Protein AF-A0A2D6C286-F1 (afdb_monomer_lite)

Sequence (126 aa):
MGAFLVLFTGFALVSGQAASSASNFWTGELTERELNIAIVVEVVWFAHMLGMGAIIFFLGLLAANPARARIGAIAVVAIMGTQFIAGGMASTYGYNGFSGFNIFAALFMLIPLITLIACLSKLNAK

Foldseek 3Di:
DLVLLQVVLVCCLVVVVQLVLQCQQFDDDDDPVRSVVSSVVSNVVSVVSNVLSNVLVVCLVVDDPPCSLVSLLVSLCVVVVVVCVVQVVCVVVRGRRPRSDDPVSVVSVCVSVVSNVVSVVVVPVD

Structure (mmCIF, N/CA/C/O backbone):
data_AF-A0A2D6C286-F1
#
_entry.id   AF-A0A2D6C286-F1
#
loop_
_atom_site.group_PDB
_atom_site.id
_atom_site.type_symbol
_atom_site.label_atom_id
_atom_site.label_alt_id
_atom_site.label_comp_id
_atom_site.label_asym_id
_atom_site.label_entity_id
_atom_site.label_seq_id
_atom_site.pdbx_PDB_ins_code
_atom_site.Cartn_x
_atom_site.Cartn_y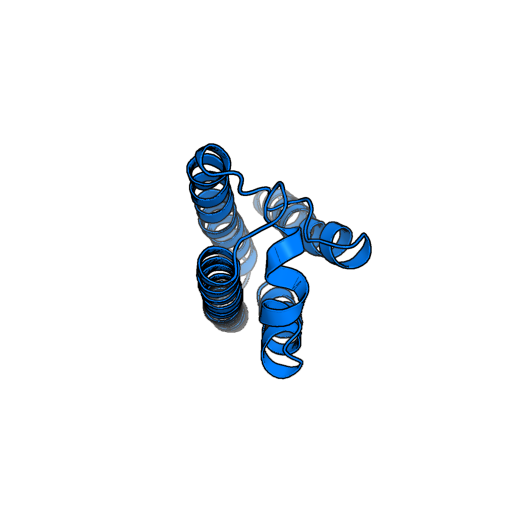
_atom_site.Cartn_z
_atom_site.occupancy
_atom_site.B_iso_or_equiv
_atom_site.auth_seq_id
_atom_site.auth_comp_id
_atom_site.auth_asym_id
_atom_site.auth_atom_id
_atom_site.pdbx_PDB_model_num
ATOM 1 N N . MET A 1 1 ? -11.184 2.659 7.541 1.00 69.75 1 MET A N 1
ATOM 2 C CA . MET A 1 1 ? -9.956 2.484 6.735 1.00 69.75 1 MET A CA 1
ATOM 3 C C . MET A 1 1 ? -9.929 1.180 5.935 1.00 69.75 1 MET A C 1
ATOM 5 O O . MET A 1 1 ? -9.815 1.281 4.727 1.00 69.75 1 MET A O 1
ATOM 9 N N . GLY A 1 2 ? -10.072 -0.011 6.539 1.00 78.75 2 GLY A N 1
ATOM 10 C CA . GLY A 1 2 ? -9.973 -1.291 5.806 1.00 78.75 2 GLY A CA 1
ATOM 11 C C . GLY A 1 2 ? -10.889 -1.412 4.576 1.00 78.75 2 GLY A C 1
ATOM 12 O O . GLY A 1 2 ? -10.395 -1.590 3.472 1.00 78.75 2 GLY A O 1
ATOM 13 N N . ALA A 1 3 ? -12.203 -1.193 4.735 1.00 82.31 3 ALA A N 1
ATOM 14 C CA . ALA A 1 3 ? -13.157 -1.212 3.613 1.00 82.31 3 ALA A CA 1
ATOM 15 C C . ALA A 1 3 ? -12.786 -0.234 2.488 1.00 82.31 3 ALA A C 1
ATOM 17 O O . ALA A 1 3 ? -12.937 -0.534 1.311 1.00 82.31 3 ALA A O 1
ATOM 18 N N . PHE A 1 4 ? -12.280 0.940 2.864 1.00 80.81 4 PHE A N 1
ATOM 19 C CA . PHE A 1 4 ? -11.882 1.959 1.908 1.00 80.81 4 PHE A CA 1
ATOM 20 C C . PHE A 1 4 ? -10.655 1.518 1.098 1.00 80.81 4 PHE A C 1
ATOM 22 O O . PHE A 1 4 ? -10.676 1.595 -0.126 1.00 80.81 4 PHE A O 1
ATOM 29 N N . LEU A 1 5 ? -9.624 0.999 1.777 1.00 82.31 5 LEU A N 1
ATOM 30 C CA . LEU A 1 5 ? -8.445 0.438 1.119 1.00 82.31 5 LEU A CA 1
ATOM 31 C C . LEU A 1 5 ? -8.843 -0.667 0.143 1.00 82.31 5 LEU A C 1
ATOM 33 O O . LEU A 1 5 ? -8.373 -0.645 -0.987 1.00 82.31 5 LEU A O 1
ATOM 37 N N . VAL A 1 6 ? -9.757 -1.560 0.538 1.00 89.12 6 VAL A N 1
ATOM 38 C CA . VAL A 1 6 ? -10.273 -2.625 -0.337 1.00 89.12 6 VAL A CA 1
ATOM 39 C C . VAL A 1 6 ? -10.923 -2.059 -1.594 1.00 89.12 6 VAL A C 1
ATOM 41 O O . VAL A 1 6 ? -10.583 -2.474 -2.695 1.00 89.12 6 VAL A O 1
ATOM 44 N N . LEU A 1 7 ? -11.841 -1.102 -1.447 1.00 87.88 7 LEU A N 1
ATOM 45 C CA . LEU A 1 7 ? -12.566 -0.540 -2.587 1.00 87.88 7 LEU A CA 1
ATOM 46 C C . LEU A 1 7 ? -11.635 0.209 -3.543 1.00 87.88 7 LEU A C 1
ATOM 48 O O . LEU A 1 7 ? -11.678 -0.026 -4.748 1.00 87.88 7 LEU A O 1
ATOM 52 N N . PHE A 1 8 ? -10.776 1.079 -3.010 1.00 86.25 8 PHE A N 1
ATOM 53 C CA . PHE A 1 8 ? -9.856 1.887 -3.809 1.00 86.25 8 PHE A CA 1
ATOM 54 C C . PHE A 1 8 ? -8.863 1.018 -4.590 1.00 86.25 8 PHE A C 1
ATOM 56 O O . PHE A 1 8 ? -8.724 1.155 -5.803 1.00 86.25 8 PHE A O 1
ATOM 63 N N . THR A 1 9 ? -8.200 0.091 -3.901 1.00 89.69 9 THR A N 1
ATOM 64 C CA . THR A 1 9 ? -7.167 -0.752 -4.517 1.00 89.69 9 THR A CA 1
ATOM 65 C C . THR A 1 9 ? -7.758 -1.834 -5.412 1.00 89.69 9 THR A C 1
ATOM 67 O O . THR A 1 9 ? -7.224 -2.095 -6.486 1.00 89.69 9 THR A O 1
ATOM 70 N N . GLY A 1 10 ? -8.902 -2.407 -5.028 1.00 91.75 10 GLY A N 1
ATOM 71 C CA . GLY A 1 10 ? -9.639 -3.356 -5.855 1.00 91.75 10 GLY A CA 1
ATOM 72 C C . GLY A 1 10 ? -10.097 -2.726 -7.167 1.00 91.75 10 GLY A C 1
ATOM 73 O O . GLY A 1 10 ? -9.893 -3.315 -8.226 1.00 91.75 10 GLY A O 1
ATOM 74 N N . PHE A 1 11 ? -10.635 -1.502 -7.123 1.00 90.94 11 PHE A N 1
ATOM 75 C CA . PHE A 1 11 ? -10.988 -0.768 -8.338 1.00 90.94 11 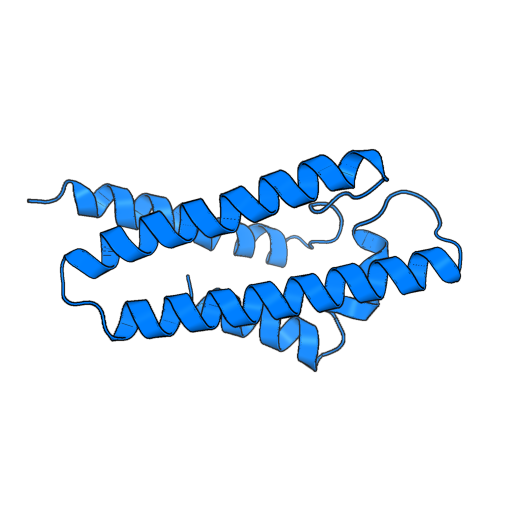PHE A CA 1
ATOM 76 C C . PHE A 1 11 ? -9.762 -0.508 -9.218 1.00 90.94 11 PHE A C 1
ATOM 78 O O . PHE A 1 11 ? -9.812 -0.776 -10.418 1.00 90.94 11 PHE A O 1
ATOM 85 N N . ALA A 1 12 ? -8.655 -0.037 -8.637 1.00 89.56 12 ALA A N 1
ATOM 86 C CA . ALA A 1 12 ? -7.443 0.269 -9.393 1.00 89.56 12 ALA A CA 1
ATOM 87 C C . ALA A 1 12 ? -6.850 -0.964 -10.103 1.00 89.56 12 ALA A C 1
ATOM 89 O O . ALA A 1 12 ? -6.330 -0.846 -11.212 1.00 89.56 12 ALA A O 1
ATOM 90 N N . LEU A 1 13 ? -6.963 -2.148 -9.494 1.00 92.94 13 LEU A N 1
ATOM 91 C CA . LEU A 1 13 ? -6.530 -3.410 -10.096 1.00 92.94 13 LEU A CA 1
ATOM 92 C C . LEU A 1 13 ? -7.476 -3.874 -11.207 1.00 92.94 13 LEU A C 1
ATOM 94 O O . LEU A 1 13 ? -7.026 -4.153 -12.314 1.00 92.94 13 LEU A O 1
ATOM 98 N N . VAL A 1 14 ? -8.784 -3.935 -10.935 1.00 95.19 14 VAL A N 1
ATOM 99 C CA . VAL A 1 14 ? -9.775 -4.477 -11.885 1.00 95.19 14 VAL A CA 1
ATOM 100 C C . VAL A 1 14 ? -9.942 -3.581 -13.113 1.00 95.19 14 VAL A C 1
ATOM 102 O O . VAL A 1 14 ? -10.157 -4.080 -14.213 1.00 95.19 14 VAL A O 1
ATOM 105 N N . SER A 1 15 ? -9.813 -2.264 -12.948 1.00 93.19 15 SER A N 1
ATOM 106 C CA . SER A 1 15 ? -9.872 -1.306 -14.061 1.00 93.19 15 SER A CA 1
ATOM 107 C C . SER A 1 15 ? -8.585 -1.241 -14.892 1.00 93.19 15 SER A C 1
ATOM 109 O O . SER A 1 15 ? -8.563 -0.560 -15.914 1.00 93.19 15 SER A O 1
ATOM 111 N N . GLY A 1 16 ? -7.500 -1.892 -14.457 1.00 91.75 16 GLY A N 1
ATOM 112 C CA . GLY A 1 16 ? -6.172 -1.739 -15.060 1.00 91.75 16 GLY A CA 1
ATOM 113 C C . GLY A 1 16 ? -5.497 -0.396 -14.755 1.00 91.75 16 GLY A C 1
ATOM 114 O O . GLY A 1 16 ? -4.389 -0.149 -15.238 1.00 91.75 16 GLY A O 1
ATOM 115 N N . GLN A 1 17 ? -6.117 0.457 -13.927 1.00 90.62 17 GLN A N 1
ATOM 116 C CA . GLN A 1 17 ? -5.570 1.758 -13.549 1.00 90.62 17 GLN A CA 1
ATOM 117 C C . GLN A 1 17 ? -4.156 1.619 -12.977 1.00 90.62 17 GLN A C 1
ATOM 119 O O . GLN A 1 17 ? -3.275 2.341 -13.429 1.00 90.62 17 GLN A O 1
ATOM 124 N N . ALA A 1 18 ? -3.923 0.649 -12.083 1.00 90.94 18 ALA A N 1
ATOM 125 C CA . ALA A 1 18 ? -2.620 0.398 -11.460 1.00 90.94 18 ALA A CA 1
ATOM 126 C C . ALA A 1 18 ? -1.480 0.253 -12.486 1.00 90.94 18 ALA A C 1
ATOM 128 O O . ALA A 1 18 ? -0.419 0.844 -12.313 1.00 90.94 18 ALA A O 1
ATOM 129 N N . ALA A 1 19 ? -1.722 -0.478 -13.579 1.00 94.12 19 ALA A N 1
ATOM 130 C CA . ALA A 1 19 ? -0.750 -0.639 -14.655 1.00 94.12 19 ALA A CA 1
ATOM 131 C C . ALA A 1 19 ? -0.644 0.629 -15.516 1.00 94.12 19 ALA A C 1
ATOM 133 O O . ALA A 1 19 ? 0.449 1.123 -15.773 1.00 94.12 19 ALA A O 1
ATOM 134 N N . SER A 1 20 ? -1.780 1.192 -15.935 1.00 92.88 20 SER A N 1
ATOM 135 C CA . SER A 1 20 ? -1.796 2.350 -16.842 1.00 92.88 20 SER A CA 1
ATOM 136 C C . SER A 1 20 ? -1.224 3.635 -16.232 1.00 92.88 20 SER A C 1
ATOM 138 O O . SER A 1 20 ? -0.741 4.492 -16.964 1.00 92.88 20 SER A O 1
ATOM 140 N N . SER A 1 21 ? -1.257 3.780 -14.903 1.00 91.12 21 SER A N 1
ATOM 141 C CA . SER A 1 21 ? -0.699 4.937 -14.197 1.00 91.12 21 SER A CA 1
ATOM 142 C C . SER A 1 21 ? 0.735 4.729 -13.719 1.00 91.12 21 SER A C 1
ATOM 144 O O . SER A 1 21 ? 1.280 5.633 -13.092 1.00 91.12 21 SER A O 1
ATOM 146 N N . ALA A 1 22 ? 1.333 3.559 -13.964 1.00 92.81 22 ALA A N 1
ATOM 147 C CA . ALA A 1 22 ? 2.581 3.164 -13.322 1.00 92.81 22 ALA A CA 1
ATOM 148 C C . ALA A 1 22 ? 3.719 4.155 -13.573 1.00 92.81 22 ALA A C 1
ATOM 150 O O . ALA A 1 22 ? 4.364 4.584 -12.625 1.00 92.81 22 ALA A O 1
ATOM 151 N N . SER A 1 23 ? 3.897 4.616 -14.813 1.00 94.38 23 SER A N 1
ATOM 152 C CA . SER A 1 23 ? 4.935 5.595 -15.163 1.00 94.38 23 SER A CA 1
ATOM 153 C C . SER A 1 23 ? 4.843 6.899 -14.371 1.00 94.38 23 SER A C 1
ATOM 155 O O . SER A 1 23 ? 5.858 7.542 -14.143 1.00 94.38 23 SER A O 1
ATOM 157 N N . ASN A 1 24 ? 3.651 7.292 -13.912 1.00 93.38 24 ASN A N 1
ATOM 158 C CA . ASN A 1 24 ? 3.453 8.565 -13.216 1.00 93.38 24 ASN A CA 1
ATOM 159 C C . ASN A 1 24 ? 4.087 8.579 -11.817 1.00 93.38 24 ASN A C 1
ATOM 161 O O . ASN A 1 24 ? 4.284 9.649 -11.239 1.00 93.38 24 ASN A O 1
ATOM 165 N N . PHE A 1 25 ? 4.391 7.404 -11.265 1.00 91.69 25 PHE A N 1
ATOM 166 C CA . PHE A 1 25 ? 5.080 7.252 -9.986 1.00 91.69 25 PHE A CA 1
ATOM 167 C C . PHE A 1 25 ? 6.604 7.264 -10.123 1.00 91.69 25 PHE A C 1
ATOM 169 O O . PHE A 1 25 ? 7.299 7.117 -9.124 1.00 91.69 25 PHE A O 1
ATOM 176 N N . TRP A 1 26 ? 7.143 7.432 -11.330 1.00 93.94 26 TRP A N 1
ATOM 177 C CA . TRP A 1 26 ? 8.578 7.378 -11.591 1.00 93.94 26 TRP A CA 1
ATOM 178 C C . TRP A 1 26 ? 9.024 8.632 -12.339 1.00 93.94 26 TRP A C 1
ATOM 180 O O . TRP A 1 26 ? 8.281 9.219 -13.124 1.00 93.94 26 TRP A O 1
ATOM 190 N N . THR A 1 27 ? 10.237 9.092 -12.054 1.00 90.75 27 THR A N 1
ATOM 191 C CA . THR A 1 27 ? 10.792 10.295 -12.677 1.00 90.75 27 THR A CA 1
ATOM 192 C C . THR A 1 27 ? 11.456 9.986 -14.012 1.00 90.75 27 THR A C 1
ATOM 194 O O . THR A 1 27 ? 12.229 9.035 -14.105 1.00 90.75 27 THR A O 1
ATOM 197 N N . GLY A 1 28 ? 11.268 10.876 -14.987 1.00 88.56 28 GLY A N 1
ATOM 198 C CA . GLY A 1 28 ? 11.916 10.794 -16.296 1.00 88.56 28 GLY A CA 1
ATOM 199 C C . GLY A 1 28 ? 11.166 9.911 -17.292 1.00 88.56 28 GLY A C 1
ATOM 200 O O . GLY A 1 28 ? 10.131 9.325 -16.982 1.00 88.56 28 GLY A O 1
ATOM 201 N N . GLU A 1 29 ? 11.681 9.855 -18.518 1.00 91.75 29 GLU A N 1
ATOM 202 C CA . GLU A 1 29 ? 11.187 8.917 -19.523 1.00 91.75 29 GLU A CA 1
ATOM 203 C C . GLU A 1 29 ? 11.740 7.522 -19.230 1.00 91.75 29 GLU A C 1
ATOM 205 O O . GLU A 1 29 ? 12.950 7.343 -19.091 1.00 91.75 29 GLU A O 1
ATOM 210 N N . LEU A 1 30 ? 10.844 6.541 -19.128 1.00 93.69 30 LEU A N 1
ATOM 211 C CA . LEU A 1 30 ? 11.205 5.149 -18.892 1.00 93.69 30 LEU A CA 1
ATOM 212 C C . LEU A 1 30 ? 11.426 4.435 -20.225 1.00 93.69 30 LEU A C 1
ATOM 214 O O . LEU A 1 30 ? 10.609 4.538 -21.143 1.00 93.69 30 LEU A O 1
ATOM 218 N N . THR A 1 31 ? 12.483 3.635 -20.308 1.00 96.38 31 THR A N 1
ATOM 219 C CA . THR A 1 31 ? 12.601 2.619 -21.359 1.00 96.38 31 THR A CA 1
ATOM 220 C C . THR A 1 31 ? 11.475 1.590 -21.234 1.00 96.38 31 THR A C 1
ATOM 222 O O . THR A 1 31 ? 10.871 1.421 -20.174 1.00 96.38 31 THR A O 1
ATOM 225 N N . GLU A 1 32 ? 11.215 0.824 -22.294 1.00 96.38 32 GLU A N 1
ATOM 226 C CA . GLU A 1 32 ? 10.184 -0.226 -22.275 1.00 96.38 32 GLU A CA 1
ATOM 227 C C . GLU A 1 32 ? 10.395 -1.238 -21.133 1.00 96.38 32 GLU A C 1
ATOM 229 O O . GLU A 1 32 ? 9.451 -1.656 -20.459 1.00 96.38 32 GLU A O 1
ATOM 234 N N . ARG A 1 33 ? 11.653 -1.602 -20.859 1.00 96.62 33 ARG A N 1
ATOM 235 C CA . ARG A 1 33 ? 11.989 -2.517 -19.763 1.00 96.62 33 ARG A CA 1
ATOM 236 C C . ARG A 1 33 ? 11.690 -1.905 -18.395 1.00 96.62 33 ARG A C 1
ATOM 238 O O . ARG A 1 33 ? 11.163 -2.602 -17.532 1.00 96.62 33 ARG A O 1
ATOM 245 N N . GLU A 1 34 ? 12.031 -0.638 -18.192 1.00 95.62 34 GLU A N 1
ATOM 246 C CA . GLU A 1 34 ? 11.777 0.071 -16.933 1.00 95.62 34 GLU A CA 1
ATOM 247 C C . GLU A 1 34 ? 10.282 0.283 -16.708 1.00 95.62 34 GLU A C 1
ATOM 249 O O . GLU A 1 34 ? 9.800 0.060 -15.601 1.00 95.62 34 GLU A O 1
ATOM 254 N N . LEU A 1 35 ? 9.527 0.605 -17.761 1.00 96.69 35 LEU A N 1
ATOM 255 C CA . LEU A 1 35 ? 8.073 0.712 -17.698 1.00 96.69 35 LEU A CA 1
ATOM 256 C C . LEU A 1 35 ? 7.426 -0.616 -17.287 1.00 96.69 35 LEU A C 1
ATOM 258 O O . LEU A 1 35 ? 6.563 -0.633 -16.413 1.00 96.69 35 LEU A O 1
ATOM 262 N N . ASN A 1 36 ? 7.869 -1.739 -17.857 1.00 97.38 36 ASN A N 1
ATOM 263 C CA . ASN A 1 36 ? 7.374 -3.060 -17.464 1.00 97.38 36 ASN A CA 1
ATOM 264 C C . ASN A 1 36 ? 7.656 -3.367 -15.984 1.00 97.38 36 ASN A C 1
ATOM 266 O O . ASN A 1 36 ? 6.805 -3.935 -15.300 1.00 97.38 36 ASN A O 1
ATOM 270 N N . ILE A 1 37 ? 8.820 -2.963 -15.468 1.00 95.38 37 ILE A N 1
ATOM 271 C CA . ILE A 1 37 ? 9.151 -3.107 -14.043 1.00 95.38 37 ILE A CA 1
ATOM 272 C C . ILE A 1 37 ? 8.252 -2.206 -13.190 1.00 95.38 37 ILE A C 1
ATOM 274 O O . ILE A 1 37 ? 7.670 -2.695 -12.224 1.00 95.38 37 ILE A O 1
ATOM 278 N N . ALA A 1 38 ? 8.090 -0.934 -13.561 1.00 95.25 38 ALA A N 1
ATOM 279 C CA . ALA A 1 38 ? 7.214 0.008 -12.867 1.00 95.25 38 ALA A CA 1
ATOM 280 C C . ALA A 1 38 ? 5.775 -0.525 -12.781 1.00 95.25 38 ALA A C 1
ATOM 282 O O . ALA A 1 38 ? 5.182 -0.529 -11.706 1.00 95.25 38 ALA A O 1
ATOM 283 N N . ILE A 1 39 ? 5.240 -1.067 -13.882 1.00 96.69 39 ILE A N 1
ATOM 284 C CA . ILE A 1 39 ? 3.911 -1.696 -13.913 1.00 96.69 39 ILE A CA 1
ATOM 285 C C . ILE A 1 39 ? 3.813 -2.827 -12.890 1.00 96.69 39 ILE A C 1
ATOM 287 O O . ILE A 1 39 ? 2.851 -2.874 -12.125 1.00 96.69 39 ILE A O 1
ATOM 291 N N . VAL A 1 40 ? 4.795 -3.733 -12.852 1.00 96.62 40 VAL A N 1
ATOM 292 C CA . VAL A 1 40 ? 4.789 -4.835 -11.880 1.00 96.62 40 VAL A CA 1
ATOM 293 C C . VAL A 1 40 ? 4.847 -4.295 -10.453 1.00 96.62 40 VAL A C 1
ATOM 295 O O . VAL A 1 40 ? 4.076 -4.758 -9.615 1.00 96.62 40 VAL A O 1
ATOM 298 N N . VAL A 1 41 ? 5.709 -3.313 -10.175 1.00 94.69 41 VAL A N 1
ATOM 299 C CA . VAL A 1 41 ? 5.829 -2.700 -8.844 1.00 94.69 41 VAL A CA 1
ATOM 300 C C . VAL A 1 41 ? 4.490 -2.118 -8.392 1.00 94.69 41 VAL A C 1
ATOM 302 O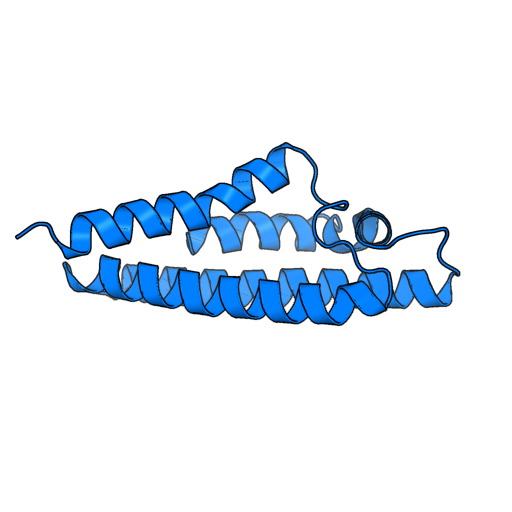 O . VAL A 1 41 ? 4.024 -2.471 -7.307 1.00 94.69 41 VAL A O 1
ATOM 305 N N . GLU A 1 42 ? 3.825 -1.318 -9.229 1.00 93.19 42 GLU A N 1
ATOM 306 C CA . GLU A 1 42 ? 2.554 -0.694 -8.851 1.00 93.19 42 GLU A CA 1
ATOM 307 C C . GLU A 1 42 ? 1.423 -1.715 -8.716 1.00 93.19 42 GLU A C 1
ATOM 309 O O . GLU A 1 42 ? 0.683 -1.697 -7.732 1.00 93.19 42 GLU A O 1
ATOM 314 N N . VAL A 1 43 ? 1.294 -2.663 -9.649 1.00 95.56 43 VAL A N 1
ATOM 315 C CA . VAL A 1 43 ? 0.268 -3.717 -9.563 1.00 95.56 43 VAL A CA 1
ATOM 316 C C . VAL A 1 43 ? 0.439 -4.531 -8.281 1.00 95.56 43 VAL A C 1
ATOM 318 O O . VAL A 1 43 ? -0.533 -4.782 -7.563 1.00 95.56 43 VAL A O 1
ATOM 321 N N . VAL A 1 44 ? 1.676 -4.908 -7.954 1.00 95.50 44 VAL A N 1
ATOM 322 C CA . VAL A 1 44 ? 1.986 -5.635 -6.722 1.00 95.50 44 VAL A CA 1
ATOM 323 C C . VAL A 1 44 ? 1.687 -4.774 -5.497 1.00 95.50 44 VAL A C 1
ATOM 325 O O . VAL A 1 44 ? 1.109 -5.285 -4.535 1.00 95.50 44 VAL A O 1
ATOM 328 N N . TRP A 1 45 ? 2.014 -3.481 -5.515 1.00 92.19 45 TRP A N 1
ATOM 329 C CA . TRP A 1 45 ? 1.696 -2.558 -4.426 1.00 92.19 45 TRP A CA 1
ATOM 330 C C . TRP A 1 45 ? 0.186 -2.469 -4.176 1.00 92.19 45 TRP A C 1
ATOM 332 O O . TRP A 1 45 ? -0.272 -2.707 -3.054 1.00 92.19 45 TRP A O 1
ATOM 342 N N . PHE A 1 46 ? -0.612 -2.230 -5.221 1.00 91.88 46 PHE A N 1
ATOM 343 C CA . PHE A 1 46 ? -2.071 -2.175 -5.114 1.00 91.88 46 PHE A CA 1
ATOM 344 C C . PHE A 1 46 ? -2.655 -3.500 -4.596 1.00 91.88 46 PHE A C 1
ATOM 346 O O . PHE A 1 46 ? -3.541 -3.480 -3.741 1.00 91.88 46 PHE A O 1
ATOM 353 N N . ALA A 1 47 ? -2.135 -4.652 -5.036 1.00 94.69 47 ALA A N 1
ATOM 354 C CA . ALA A 1 47 ? -2.570 -5.967 -4.553 1.00 94.69 47 ALA A CA 1
ATOM 355 C C . ALA A 1 47 ? -2.258 -6.189 -3.063 1.00 94.69 47 ALA A C 1
ATOM 357 O O . ALA A 1 47 ? -3.104 -6.689 -2.316 1.00 94.69 47 ALA A O 1
ATOM 358 N N . HIS A 1 48 ? -1.082 -5.768 -2.596 1.00 92.75 48 HIS A N 1
ATOM 359 C CA . HIS A 1 48 ? -0.744 -5.825 -1.172 1.00 92.75 48 HIS A CA 1
ATOM 360 C C . HIS A 1 48 ? -1.649 -4.911 -0.346 1.00 92.75 48 HIS A C 1
ATOM 362 O O . HIS A 1 48 ? -2.162 -5.323 0.696 1.00 92.75 48 HIS A O 1
ATOM 368 N N . MET A 1 49 ? -1.892 -3.688 -0.818 1.00 89.81 49 MET A N 1
ATOM 369 C CA . MET A 1 49 ? -2.768 -2.735 -0.136 1.00 89.81 49 MET A CA 1
ATOM 370 C C . MET A 1 49 ? -4.222 -3.228 -0.078 1.00 89.81 49 MET A C 1
ATOM 372 O O . MET A 1 49 ? -4.879 -3.042 0.950 1.00 89.81 49 MET A O 1
ATOM 376 N N . LEU A 1 50 ? -4.696 -3.931 -1.113 1.00 92.62 50 LEU A N 1
ATOM 377 C CA . LEU A 1 50 ? -5.982 -4.637 -1.118 1.00 92.62 50 LEU A CA 1
ATOM 378 C C . LEU A 1 50 ? -6.040 -5.704 -0.024 1.00 92.62 50 LEU A C 1
ATOM 380 O O . LEU A 1 50 ? -6.953 -5.690 0.806 1.00 92.62 50 LEU A O 1
ATOM 384 N N . GLY A 1 51 ? -5.052 -6.602 0.008 1.00 92.56 51 GLY A N 1
ATOM 385 C CA . GLY A 1 51 ? -4.979 -7.679 0.996 1.00 92.56 51 GLY A CA 1
ATOM 386 C C . GLY A 1 51 ? -4.924 -7.150 2.430 1.00 92.56 51 GLY A C 1
ATOM 387 O O . GLY A 1 51 ? -5.705 -7.569 3.285 1.00 92.56 51 GLY A O 1
ATOM 388 N N . MET A 1 52 ? -4.067 -6.161 2.691 1.00 90.50 52 MET A N 1
ATOM 389 C CA . MET A 1 52 ? -3.972 -5.520 4.005 1.00 90.50 52 MET A CA 1
ATOM 390 C C . MET A 1 52 ? -5.262 -4.780 4.382 1.00 90.50 52 MET A C 1
ATOM 392 O O . MET A 1 52 ? -5.720 -4.870 5.524 1.00 90.50 52 MET A O 1
ATOM 396 N N . GLY A 1 53 ? -5.891 -4.090 3.427 1.00 88.62 53 GLY A N 1
ATOM 397 C CA . GLY A 1 53 ? -7.193 -3.453 3.614 1.00 88.62 53 GLY A CA 1
ATOM 398 C C . GLY A 1 53 ? -8.270 -4.452 4.035 1.00 88.62 53 GLY A C 1
ATOM 399 O O . GLY A 1 53 ? -9.015 -4.187 4.985 1.00 88.62 53 GLY A O 1
ATOM 400 N N . ALA A 1 54 ? -8.313 -5.616 3.381 1.00 91.38 54 ALA A N 1
ATOM 401 C CA . ALA A 1 54 ? -9.253 -6.688 3.689 1.00 91.38 54 ALA A CA 1
ATOM 402 C C . ALA A 1 54 ? -9.017 -7.244 5.097 1.00 91.38 54 ALA A C 1
ATOM 404 O O . ALA A 1 54 ? -9.961 -7.342 5.879 1.00 91.38 54 ALA A O 1
ATOM 405 N N . ILE A 1 55 ? -7.760 -7.514 5.462 1.00 90.06 55 ILE A N 1
ATOM 406 C CA . ILE A 1 55 ? -7.394 -7.986 6.807 1.00 90.06 55 ILE A CA 1
ATOM 407 C C . ILE A 1 55 ? -7.882 -7.003 7.876 1.00 90.06 55 ILE A C 1
ATOM 409 O O . ILE A 1 55 ? -8.574 -7.402 8.811 1.00 90.06 55 ILE A O 1
ATOM 413 N N . ILE A 1 56 ? -7.597 -5.705 7.727 1.00 86.44 56 ILE A N 1
ATOM 414 C CA . ILE A 1 56 ? -8.061 -4.688 8.687 1.00 86.44 56 ILE A CA 1
ATOM 415 C C . ILE A 1 56 ? -9.579 -4.634 8.748 1.00 86.44 56 ILE A C 1
ATOM 417 O O . ILE A 1 56 ? -10.146 -4.443 9.823 1.00 86.44 56 ILE A O 1
ATOM 421 N N . PHE A 1 57 ? -10.240 -4.741 7.598 1.00 87.50 57 PHE A N 1
ATOM 422 C CA . PHE A 1 57 ? -11.690 -4.711 7.540 1.00 87.50 57 PHE A CA 1
ATOM 423 C C . PHE A 1 57 ? -12.290 -5.865 8.345 1.00 87.50 57 PHE A C 1
ATOM 425 O O . PHE A 1 57 ? -13.089 -5.613 9.246 1.00 87.50 57 PHE A O 1
ATOM 432 N N . PHE A 1 58 ? -11.836 -7.098 8.110 1.00 89.31 58 PHE A N 1
ATOM 433 C CA . PHE A 1 58 ? -12.303 -8.273 8.847 1.00 89.31 58 PHE A CA 1
ATOM 434 C C . PHE A 1 58 ? -11.965 -8.205 10.339 1.00 89.31 58 PHE A C 1
ATOM 436 O O . PHE A 1 58 ? -12.841 -8.443 11.170 1.00 89.31 58 PHE A O 1
ATOM 443 N N . LEU A 1 59 ? -10.747 -7.795 10.707 1.00 86.00 59 LEU A N 1
ATOM 444 C CA . LEU A 1 59 ? -10.381 -7.585 12.114 1.00 86.00 59 LEU A CA 1
ATOM 445 C C . LEU A 1 59 ? -11.266 -6.525 12.780 1.00 86.00 59 LEU A C 1
ATOM 447 O O . LEU A 1 59 ? -11.689 -6.693 13.922 1.00 86.00 59 LEU A O 1
ATOM 451 N N . GLY A 1 60 ? -11.591 -5.449 12.063 1.00 83.75 60 GLY A N 1
ATOM 452 C CA . GLY A 1 60 ? -12.498 -4.409 12.537 1.00 83.75 60 GLY A CA 1
ATOM 453 C C . GLY A 1 60 ? -13.924 -4.912 12.765 1.00 83.75 60 GLY A C 1
ATOM 454 O O . GLY A 1 60 ? -14.566 -4.471 13.718 1.00 83.75 60 GLY A O 1
ATOM 455 N N . LEU A 1 61 ? -14.413 -5.841 11.936 1.00 85.62 61 LEU A N 1
ATOM 456 C CA . LEU A 1 61 ? -15.723 -6.476 12.119 1.00 85.62 61 LEU A CA 1
ATOM 457 C C . LEU A 1 61 ? -15.747 -7.393 13.350 1.00 85.62 61 LEU A C 1
ATOM 459 O O . LEU A 1 61 ? -16.724 -7.372 14.097 1.00 85.62 61 LEU A O 1
ATOM 463 N N . LEU A 1 62 ? -14.669 -8.146 13.583 1.00 86.81 62 LEU A N 1
ATOM 464 C CA . LEU A 1 62 ? -14.562 -9.121 14.675 1.00 86.81 62 LEU A CA 1
ATOM 465 C C . LEU A 1 62 ? -14.203 -8.493 16.032 1.00 86.81 62 LEU A C 1
ATOM 467 O O . LEU A 1 62 ? -14.485 -9.071 17.078 1.00 86.81 62 LEU A O 1
ATOM 471 N N . ALA A 1 63 ? -13.587 -7.310 16.045 1.00 85.00 63 ALA A N 1
ATOM 472 C CA . ALA A 1 63 ? -13.166 -6.656 17.278 1.00 85.00 63 ALA A CA 1
ATOM 473 C C . ALA A 1 63 ? -14.352 -6.102 18.089 1.00 85.00 63 ALA A C 1
ATOM 475 O O . ALA A 1 63 ? -15.155 -5.303 17.586 1.00 85.00 63 ALA A O 1
ATOM 476 N N . ALA A 1 64 ? -14.398 -6.452 19.379 1.00 77.94 64 ALA A N 1
ATOM 477 C CA . ALA A 1 64 ? -15.312 -5.869 20.358 1.00 77.94 64 ALA A CA 1
ATOM 478 C C . ALA A 1 64 ? -14.991 -4.385 20.624 1.00 77.94 64 ALA A C 1
ATOM 480 O O . ALA A 1 64 ? -13.839 -3.942 20.537 1.00 77.94 64 ALA A O 1
ATOM 481 N N . ASN A 1 65 ? -16.008 -3.602 20.994 1.00 73.12 65 ASN A N 1
ATOM 482 C CA . ASN A 1 65 ? -15.773 -2.283 21.580 1.00 73.12 65 ASN A CA 1
ATOM 483 C C . ASN A 1 65 ? -15.224 -2.456 23.008 1.00 73.12 65 ASN A C 1
ATOM 485 O O . ASN A 1 65 ? -15.737 -3.309 23.729 1.00 73.12 65 ASN A O 1
ATOM 489 N N . PRO A 1 66 ? -14.207 -1.680 23.440 1.00 70.81 66 PRO A N 1
ATOM 490 C CA . PRO A 1 66 ? -13.558 -0.551 22.753 1.00 70.81 66 PRO A CA 1
ATOM 491 C C . PRO A 1 66 ? -12.276 -0.908 21.964 1.00 70.81 66 PRO A C 1
ATOM 493 O O . PRO A 1 66 ? -11.654 -0.028 21.365 1.00 70.81 66 PRO A O 1
ATOM 496 N N . ALA A 1 67 ? -11.856 -2.180 21.937 1.00 79.75 67 ALA A N 1
ATOM 497 C CA . ALA A 1 67 ? -10.588 -2.617 21.332 1.00 79.75 67 ALA A CA 1
ATOM 498 C C . ALA A 1 67 ? -10.464 -2.282 19.834 1.00 79.75 67 ALA A C 1
ATOM 500 O O . ALA A 1 67 ? -9.360 -2.045 19.340 1.00 79.75 67 ALA A O 1
ATOM 501 N N . ARG A 1 68 ? -11.596 -2.185 19.127 1.00 81.19 68 ARG A N 1
ATOM 502 C CA . ARG A 1 68 ? -11.681 -1.831 17.702 1.00 81.19 68 ARG A CA 1
ATOM 503 C C . ARG A 1 68 ? -10.901 -0.563 17.328 1.00 81.19 68 ARG A C 1
ATOM 505 O O . ARG A 1 68 ? -10.216 -0.559 16.309 1.00 81.19 68 ARG A O 1
ATOM 512 N N . ALA A 1 69 ? -10.956 0.489 18.151 1.00 78.31 69 ALA A N 1
ATOM 513 C CA . ALA A 1 69 ? -10.223 1.734 17.888 1.00 78.31 69 ALA A CA 1
ATOM 514 C C . ALA A 1 69 ? -8.701 1.549 18.026 1.00 78.31 69 ALA A C 1
ATOM 516 O O . ALA A 1 69 ? -7.936 2.049 17.205 1.00 78.31 69 ALA A O 1
ATOM 517 N N . ARG A 1 70 ? -8.257 0.776 19.025 1.00 80.50 70 ARG A N 1
ATOM 518 C CA . ARG A 1 70 ? -6.828 0.503 19.257 1.00 80.50 70 ARG A CA 1
ATOM 519 C C . ARG A 1 70 ? -6.228 -0.318 18.119 1.00 80.50 70 ARG A C 1
ATOM 521 O O . ARG A 1 70 ? -5.181 0.036 17.588 1.00 80.50 70 ARG A O 1
ATOM 528 N N . ILE A 1 71 ? -6.935 -1.374 17.718 1.00 82.88 71 ILE A N 1
ATOM 529 C CA . ILE A 1 71 ? -6.552 -2.242 16.597 1.00 82.88 71 ILE A CA 1
ATOM 530 C C . ILE A 1 71 ? -6.482 -1.427 15.302 1.00 82.88 71 ILE A C 1
ATOM 532 O O . ILE A 1 71 ? -5.513 -1.543 14.557 1.00 82.88 71 ILE A O 1
ATOM 536 N N . GLY A 1 72 ? -7.466 -0.550 15.072 1.00 79.31 72 GLY A N 1
ATOM 537 C CA . GLY A 1 72 ? -7.465 0.374 13.941 1.00 79.31 72 GLY A CA 1
ATOM 538 C C . GLY A 1 72 ? -6.222 1.263 13.910 1.00 79.31 72 GLY A C 1
ATOM 539 O O . GLY A 1 72 ? -5.532 1.286 12.894 1.00 79.31 72 GLY A O 1
ATOM 540 N N . ALA A 1 73 ? -5.902 1.943 15.017 1.00 81.06 73 ALA A N 1
ATOM 541 C CA . ALA A 1 73 ? -4.726 2.814 15.111 1.00 81.06 73 ALA A CA 1
ATOM 542 C C . ALA A 1 73 ? -3.412 2.065 14.842 1.00 81.06 73 ALA A C 1
ATOM 544 O O . ALA A 1 73 ? -2.608 2.517 14.028 1.00 81.06 73 ALA A O 1
ATOM 545 N N . ILE A 1 74 ? -3.214 0.905 15.480 1.00 84.81 74 ILE A N 1
ATOM 546 C CA . ILE A 1 74 ? -2.002 0.089 15.310 1.00 84.81 74 ILE A CA 1
ATOM 547 C C . ILE A 1 74 ? -1.853 -0.346 13.852 1.00 84.81 74 ILE A C 1
ATOM 549 O O . ILE A 1 74 ? -0.776 -0.207 13.276 1.00 84.81 74 ILE A O 1
ATOM 553 N N . ALA A 1 75 ? -2.935 -0.822 13.234 1.00 85.69 75 ALA A N 1
ATOM 554 C CA . ALA A 1 75 ? -2.893 -1.267 11.849 1.00 85.69 75 ALA A CA 1
ATOM 555 C C . ALA A 1 75 ? -2.597 -0.118 10.872 1.00 85.69 75 ALA A C 1
ATOM 557 O O . ALA A 1 75 ? -1.826 -0.310 9.934 1.00 85.69 75 ALA A O 1
ATOM 558 N N . VAL A 1 76 ? -3.158 1.080 11.098 1.00 81.81 76 VAL A N 1
ATOM 559 C CA . VAL A 1 76 ? -2.843 2.271 10.286 1.00 81.81 76 VAL A CA 1
ATOM 560 C C . VAL A 1 76 ? -1.356 2.591 10.361 1.00 81.81 76 VAL A C 1
ATOM 562 O O . VAL A 1 76 ? -0.714 2.731 9.324 1.00 81.81 76 VAL A O 1
ATOM 565 N N . VAL A 1 77 ? -0.809 2.689 11.575 1.00 84.56 77 VAL A N 1
ATOM 566 C CA . VAL A 1 77 ? 0.600 3.045 11.790 1.00 84.56 77 VAL A CA 1
ATOM 567 C C . VAL A 1 77 ? 1.522 1.999 11.176 1.00 84.56 77 VAL A C 1
ATOM 569 O O . VAL A 1 77 ? 2.455 2.364 10.466 1.00 84.56 77 VAL A O 1
ATOM 572 N N . ALA A 1 78 ? 1.243 0.713 11.392 1.00 87.50 78 ALA A N 1
ATOM 573 C CA . ALA A 1 78 ? 2.055 -0.371 10.853 1.00 87.50 78 ALA A CA 1
ATOM 574 C C . ALA A 1 78 ? 2.080 -0.347 9.318 1.00 87.50 78 ALA A C 1
ATOM 576 O O . ALA A 1 78 ? 3.150 -0.336 8.712 1.00 87.50 78 ALA A O 1
ATOM 577 N N . ILE A 1 79 ? 0.912 -0.276 8.677 1.00 85.75 79 ILE A N 1
ATOM 578 C CA . ILE A 1 79 ? 0.840 -0.318 7.214 1.00 85.75 79 ILE A CA 1
ATOM 579 C C . ILE A 1 79 ? 1.431 0.951 6.624 1.00 85.75 79 ILE A C 1
ATOM 581 O O . ILE A 1 79 ? 2.363 0.857 5.834 1.00 85.75 79 ILE A O 1
ATOM 585 N N . MET A 1 80 ? 0.951 2.131 7.022 1.00 82.88 80 MET A N 1
ATOM 586 C CA . MET A 1 80 ? 1.451 3.387 6.455 1.00 82.88 80 MET A CA 1
ATOM 587 C C . MET A 1 80 ? 2.950 3.544 6.710 1.00 82.88 80 MET A C 1
ATOM 589 O O . MET A 1 80 ? 3.676 3.903 5.790 1.00 82.88 80 MET A O 1
ATOM 593 N N . GLY A 1 81 ? 3.433 3.190 7.905 1.00 85.25 81 GLY A N 1
ATOM 594 C CA . GLY A 1 81 ? 4.858 3.207 8.233 1.00 85.25 81 GLY A CA 1
ATOM 595 C C . GLY A 1 81 ? 5.692 2.359 7.273 1.00 85.25 81 GLY A C 1
ATOM 596 O O . GLY A 1 81 ? 6.677 2.850 6.729 1.00 85.25 81 GLY A O 1
ATOM 597 N N . THR A 1 82 ? 5.268 1.122 6.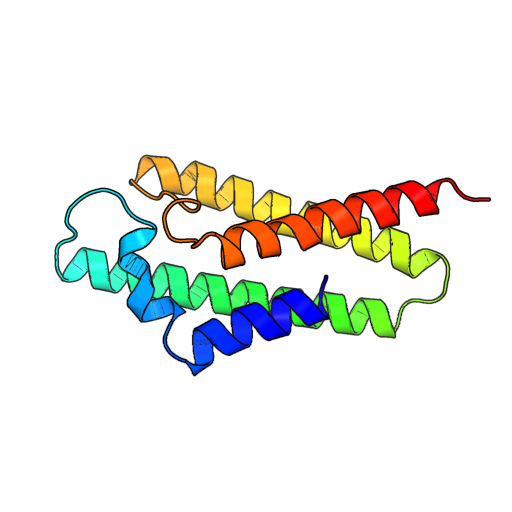986 1.00 88.44 82 THR A N 1
ATOM 598 C CA . THR A 1 82 ? 5.974 0.278 6.002 1.00 88.44 82 THR A CA 1
ATOM 599 C C . THR A 1 82 ? 5.946 0.861 4.589 1.00 88.44 82 THR A C 1
ATOM 601 O O . THR A 1 82 ? 6.956 0.782 3.895 1.00 88.44 82 THR A O 1
ATOM 604 N N . GLN A 1 83 ? 4.846 1.505 4.180 1.00 86.38 83 GLN A N 1
ATOM 605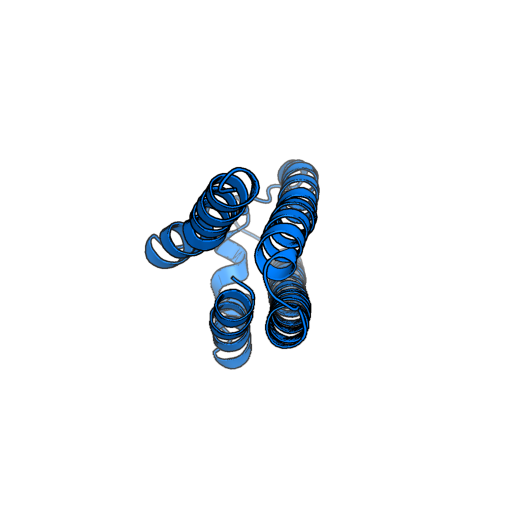 C CA . GLN A 1 83 ? 4.756 2.138 2.859 1.00 86.38 83 GLN A CA 1
ATOM 606 C C . GLN A 1 83 ? 5.673 3.360 2.745 1.00 86.38 83 GLN A C 1
ATO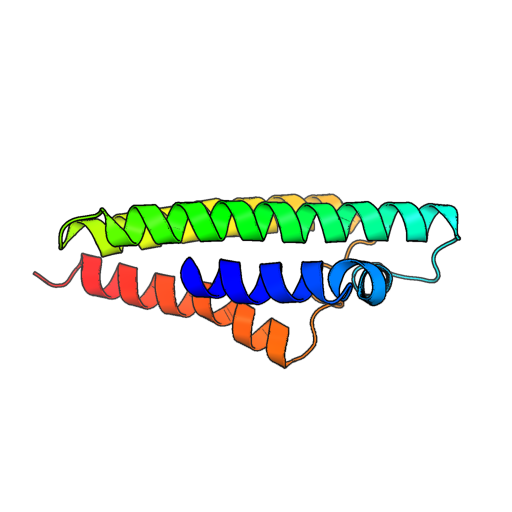M 608 O O . GLN A 1 83 ? 6.346 3.525 1.730 1.00 86.38 83 GLN A O 1
ATOM 613 N N . PHE A 1 84 ? 5.754 4.186 3.793 1.00 85.38 84 PHE A N 1
ATOM 614 C CA . PHE A 1 84 ? 6.681 5.319 3.842 1.00 85.38 84 PHE A CA 1
ATOM 615 C C . PHE A 1 84 ? 8.141 4.868 3.779 1.00 85.38 84 PHE A C 1
ATOM 617 O O . PHE A 1 84 ? 8.925 5.465 3.046 1.00 85.38 84 PHE A O 1
ATOM 624 N N . ILE A 1 85 ? 8.503 3.803 4.503 1.00 89.69 85 ILE A N 1
ATOM 625 C CA . ILE A 1 85 ? 9.861 3.245 4.461 1.00 89.69 85 ILE A CA 1
ATOM 626 C C . ILE A 1 85 ? 10.167 2.705 3.060 1.00 89.69 85 ILE A C 1
ATOM 628 O O . ILE A 1 85 ? 11.182 3.076 2.478 1.00 89.69 85 ILE A O 1
ATOM 632 N N . ALA A 1 86 ? 9.283 1.877 2.495 1.00 90.12 86 ALA A N 1
ATOM 633 C CA . ALA A 1 86 ? 9.477 1.302 1.166 1.00 90.12 86 ALA A CA 1
ATOM 634 C C . ALA A 1 86 ? 9.600 2.386 0.084 1.00 90.12 86 ALA A C 1
ATOM 636 O O . ALA A 1 86 ? 10.556 2.370 -0.688 1.00 90.12 86 ALA A O 1
ATOM 637 N N . GLY A 1 87 ? 8.689 3.365 0.077 1.00 88.50 87 GLY A N 1
ATOM 638 C CA . GLY A 1 87 ? 8.725 4.491 -0.855 1.00 88.50 87 GLY A CA 1
ATOM 639 C C . GLY A 1 87 ? 9.967 5.367 -0.686 1.00 88.50 87 GLY A C 1
ATOM 640 O O . GLY A 1 87 ? 10.568 5.763 -1.679 1.00 88.50 87 GLY A O 1
ATOM 641 N N . GLY A 1 88 ? 10.395 5.621 0.555 1.00 87.38 88 GLY A N 1
ATOM 642 C CA . GLY A 1 88 ? 11.607 6.393 0.845 1.00 87.38 88 GLY A CA 1
ATOM 643 C C . GLY A 1 88 ? 12.899 5.687 0.429 1.00 87.38 88 GLY A C 1
ATOM 644 O O . GLY A 1 88 ? 13.842 6.336 -0.010 1.00 87.38 88 GLY A O 1
ATOM 645 N N . MET A 1 89 ? 12.959 4.355 0.508 1.00 92.12 89 MET A N 1
ATOM 646 C CA . MET A 1 89 ? 14.080 3.610 -0.076 1.00 92.12 89 MET A CA 1
ATOM 647 C C . MET A 1 89 ? 14.018 3.639 -1.606 1.00 92.12 89 MET A C 1
ATOM 649 O O . MET A 1 89 ? 15.027 3.899 -2.264 1.00 92.12 89 MET A O 1
ATOM 653 N N . ALA A 1 90 ? 12.829 3.419 -2.172 1.00 91.31 90 ALA A N 1
ATOM 654 C CA . ALA A 1 90 ? 12.610 3.404 -3.613 1.00 91.31 90 ALA A CA 1
ATOM 655 C C . ALA A 1 90 ? 12.909 4.761 -4.274 1.00 91.31 90 ALA A C 1
ATOM 657 O O . ALA A 1 90 ? 13.323 4.793 -5.432 1.00 91.31 90 ALA A O 1
ATOM 658 N N . SER A 1 91 ? 12.772 5.884 -3.557 1.00 91.50 91 SER A N 1
ATOM 659 C CA . SER A 1 91 ? 13.008 7.215 -4.131 1.00 91.50 91 SER A CA 1
ATOM 660 C C . SER A 1 91 ? 14.445 7.455 -4.584 1.00 91.50 91 SER A C 1
ATOM 662 O O . SER A 1 91 ? 14.680 8.272 -5.469 1.00 91.50 91 SER A O 1
ATOM 664 N N . THR A 1 92 ? 15.409 6.707 -4.041 1.00 91.50 92 THR A N 1
ATOM 665 C CA . THR A 1 92 ? 16.802 6.720 -4.526 1.00 91.50 92 THR A CA 1
ATOM 666 C C . THR A 1 92 ? 16.951 6.186 -5.955 1.00 91.50 92 THR A C 1
ATOM 668 O O . THR A 1 92 ? 17.945 6.478 -6.614 1.00 91.50 92 THR A O 1
ATOM 671 N N . TYR A 1 93 ? 15.942 5.468 -6.452 1.00 91.25 93 TYR A N 1
ATOM 672 C CA . TYR A 1 93 ? 15.862 4.911 -7.802 1.00 91.25 93 TYR A CA 1
ATOM 673 C C . TYR A 1 93 ? 14.897 5.690 -8.713 1.00 91.25 93 TYR A C 1
ATOM 675 O O . TYR A 1 93 ? 14.464 5.170 -9.736 1.00 91.25 93 TYR A O 1
ATOM 683 N N . GLY A 1 94 ? 14.525 6.922 -8.342 1.00 90.81 94 GLY A N 1
ATOM 684 C CA . GLY A 1 94 ? 13.611 7.758 -9.130 1.00 90.81 94 GLY A CA 1
ATOM 685 C C . GLY A 1 94 ? 12.124 7.509 -8.864 1.00 90.81 94 GLY A C 1
ATOM 686 O O . GLY A 1 94 ? 11.281 8.064 -9.565 1.00 90.81 94 GLY A O 1
ATOM 687 N N . TYR A 1 95 ? 11.776 6.709 -7.849 1.00 92.19 95 TYR A N 1
ATOM 688 C CA . TYR A 1 95 ? 10.385 6.544 -7.428 1.00 92.19 95 TYR A CA 1
ATOM 689 C C . TYR A 1 95 ? 9.869 7.792 -6.696 1.00 92.19 95 TYR A C 1
ATOM 691 O O . TYR A 1 95 ? 10.445 8.259 -5.712 1.00 92.19 95 TYR A O 1
ATOM 699 N N . ASN A 1 96 ? 8.728 8.304 -7.132 1.00 89.12 96 ASN A N 1
ATOM 700 C CA . ASN A 1 96 ? 7.964 9.343 -6.467 1.00 89.12 96 ASN A CA 1
ATOM 701 C C . ASN A 1 96 ? 6.528 8.853 -6.248 1.00 89.12 96 ASN A C 1
ATOM 703 O O . ASN A 1 96 ? 5.608 9.134 -7.015 1.00 89.12 96 ASN A O 1
ATOM 707 N N . GLY A 1 97 ? 6.329 8.155 -5.130 1.00 78.25 97 GLY A N 1
ATOM 708 C CA . GLY A 1 97 ? 5.031 7.595 -4.753 1.00 78.25 97 GLY A CA 1
ATOM 709 C C . GLY A 1 97 ? 3.890 8.616 -4.649 1.00 78.25 97 GLY A C 1
ATOM 710 O O . GLY A 1 97 ? 2.732 8.220 -4.644 1.00 78.25 97 GLY A O 1
ATOM 711 N N . PHE A 1 98 ? 4.178 9.921 -4.580 1.00 77.00 98 PHE A N 1
ATOM 712 C CA . PHE A 1 98 ? 3.152 10.963 -4.519 1.00 77.00 98 PHE A CA 1
ATOM 713 C C . PHE A 1 98 ? 2.776 11.537 -5.888 1.00 77.00 98 PHE A C 1
ATOM 715 O O . PHE A 1 98 ? 1.665 12.046 -6.024 1.00 77.00 98 PHE A O 1
ATOM 722 N N . SER A 1 99 ? 3.644 11.455 -6.903 1.00 82.44 99 SER A N 1
ATOM 723 C CA . SER A 1 99 ? 3.379 12.068 -8.215 1.00 82.44 99 SER A CA 1
ATOM 724 C C . SER A 1 99 ? 2.365 11.299 -9.055 1.00 82.44 99 SER A C 1
ATOM 726 O O . SER A 1 99 ? 1.691 11.902 -9.887 1.00 82.44 99 SER A O 1
ATOM 728 N N . GLY A 1 100 ? 2.216 9.991 -8.830 1.00 74.69 100 GLY A N 1
ATOM 729 C CA . GLY A 1 100 ? 1.252 9.177 -9.572 1.00 74.69 100 GLY A CA 1
ATOM 730 C C . GLY A 1 100 ? -0.184 9.265 -9.054 1.00 74.69 100 GLY A C 1
ATOM 731 O O . GLY A 1 100 ? -1.111 8.789 -9.714 1.00 74.69 100 GLY A O 1
ATOM 732 N N . PHE A 1 101 ? -0.406 9.909 -7.904 1.00 75.44 101 PHE A N 1
ATOM 733 C CA . PHE A 1 101 ? -1.743 10.115 -7.360 1.00 75.44 101 PHE A CA 1
ATOM 734 C C . PHE A 1 101 ? -2.360 11.418 -7.868 1.00 75.44 101 PHE A C 1
ATOM 736 O O . PHE A 1 101 ? -1.840 12.511 -7.658 1.00 75.44 101 PHE A O 1
ATOM 743 N N . ASN A 1 102 ? -3.543 11.312 -8.478 1.00 76.00 102 ASN A N 1
ATOM 744 C CA . ASN A 1 102 ? -4.374 12.484 -8.740 1.00 76.00 102 ASN A CA 1
ATOM 745 C C . ASN A 1 102 ? -4.937 13.069 -7.428 1.00 76.00 102 ASN A C 1
ATOM 747 O O . ASN A 1 102 ? -4.883 12.442 -6.368 1.00 76.00 102 ASN A O 1
ATOM 751 N N . ILE A 1 103 ? -5.526 14.268 -7.498 1.00 74.19 103 ILE A N 1
ATOM 752 C CA . ILE A 1 103 ? -6.038 14.970 -6.310 1.00 74.19 103 ILE A CA 1
ATOM 753 C C . ILE A 1 103 ? -7.068 14.152 -5.516 1.00 74.19 103 ILE A C 1
ATOM 755 O O . ILE A 1 103 ? -7.090 14.214 -4.290 1.00 74.19 103 ILE A O 1
ATOM 759 N N . PHE A 1 104 ? -7.876 13.329 -6.190 1.00 68.88 104 PHE A N 1
ATOM 760 C CA . PHE A 1 104 ? -8.827 12.447 -5.520 1.00 68.88 104 PHE A CA 1
ATOM 761 C C . PHE A 1 104 ? -8.102 11.346 -4.742 1.00 68.88 104 PHE A C 1
ATOM 763 O O . PHE A 1 104 ? -8.391 11.144 -3.566 1.00 68.88 104 PHE A O 1
ATOM 770 N N . ALA A 1 105 ? -7.111 10.687 -5.344 1.00 69.44 105 ALA A N 1
ATOM 771 C CA . ALA A 1 105 ? -6.288 9.685 -4.672 1.00 69.44 105 ALA A CA 1
ATOM 772 C C . ALA A 1 105 ? -5.482 10.276 -3.499 1.00 69.44 105 ALA A C 1
ATOM 774 O O . ALA A 1 105 ? -5.399 9.653 -2.441 1.00 69.44 105 ALA A O 1
ATOM 775 N N . ALA A 1 106 ? -4.977 11.506 -3.628 1.00 69.69 106 ALA A N 1
ATOM 776 C CA . ALA A 1 106 ? -4.315 12.217 -2.533 1.00 69.69 106 ALA A CA 1
ATOM 777 C C . ALA A 1 106 ? -5.271 12.498 -1.357 1.00 69.69 106 ALA A C 1
ATOM 779 O O . ALA A 1 106 ? -4.925 12.238 -0.204 1.00 69.69 106 ALA A O 1
ATOM 780 N N . LEU A 1 107 ? -6.502 12.951 -1.628 1.00 69.38 107 LEU A N 1
ATOM 781 C CA . LEU A 1 107 ? -7.540 13.116 -0.599 1.00 69.38 107 LEU A CA 1
ATOM 782 C C . LEU A 1 107 ? -7.898 11.782 0.066 1.00 69.38 107 LEU A C 1
ATOM 784 O O . LEU A 1 107 ? -8.107 11.712 1.276 1.00 69.38 107 LEU A O 1
ATOM 788 N N . PHE A 1 108 ? -7.926 10.703 -0.707 1.00 68.75 108 PHE A N 1
ATOM 789 C CA . PHE A 1 108 ? -8.187 9.364 -0.195 1.00 68.75 108 PHE A CA 1
ATOM 790 C C . PHE A 1 108 ? -7.071 8.837 0.718 1.00 68.75 108 PHE A C 1
ATOM 792 O O . PHE A 1 108 ? -7.360 8.169 1.715 1.00 68.75 108 PHE A O 1
ATOM 799 N N . MET A 1 109 ? -5.818 9.215 0.467 1.00 68.25 109 MET A N 1
ATOM 800 C CA . MET A 1 109 ? -4.682 8.947 1.359 1.00 68.25 109 MET A CA 1
ATOM 801 C C . MET A 1 109 ? -4.768 9.708 2.699 1.00 68.25 109 MET A C 1
ATOM 803 O O . MET A 1 109 ? -4.088 9.333 3.654 1.00 68.25 109 MET A O 1
ATOM 807 N N . LEU A 1 110 ? -5.652 10.710 2.838 1.00 73.38 110 LEU A N 1
ATOM 808 C CA . LEU A 1 110 ? -5.933 11.371 4.126 1.00 73.38 110 LEU A CA 1
ATOM 809 C C . LEU A 1 110 ? -6.880 10.561 5.024 1.00 73.38 110 LEU A C 1
ATOM 811 O O . LEU A 1 110 ? -6.899 10.765 6.239 1.00 73.38 110 LEU A O 1
ATOM 815 N N . ILE A 1 111 ? -7.654 9.618 4.475 1.00 77.69 111 ILE A N 1
ATOM 816 C CA . ILE A 1 111 ? -8.585 8.785 5.255 1.00 77.69 111 ILE A CA 1
ATOM 817 C C . ILE A 1 111 ? -7.861 7.978 6.347 1.00 77.69 111 ILE A C 1
ATOM 819 O O . ILE A 1 111 ? -8.372 7.935 7.471 1.00 77.69 111 ILE A O 1
ATOM 823 N N . PRO A 1 112 ? -6.694 7.352 6.091 1.00 73.44 112 PRO A N 1
ATOM 824 C CA . PRO A 1 112 ? -5.848 6.778 7.134 1.00 73.44 112 PRO A CA 1
ATOM 825 C C . PRO A 1 112 ? -5.513 7.757 8.263 1.00 73.44 112 PRO A C 1
ATOM 827 O O . PRO A 1 112 ? -5.684 7.403 9.428 1.00 73.44 112 PRO A O 1
ATOM 830 N N . LEU A 1 113 ? -5.121 8.994 7.943 1.00 77.69 113 LEU A N 1
ATOM 831 C CA . LEU A 1 113 ? -4.775 10.013 8.937 1.00 77.69 113 LEU A CA 1
ATOM 832 C C . LEU A 1 113 ? -5.991 10.420 9.780 1.00 77.69 113 LEU A C 1
ATOM 834 O O . LEU A 1 113 ? -5.916 10.434 11.005 1.00 77.69 113 LEU A O 1
ATOM 838 N N . ILE A 1 114 ? -7.137 10.671 9.143 1.00 79.88 114 ILE A N 1
ATOM 839 C CA . ILE A 1 114 ? -8.398 10.980 9.838 1.00 79.88 114 ILE A CA 1
ATOM 840 C C . ILE A 1 114 ? -8.826 9.798 10.715 1.00 79.88 114 ILE A C 1
ATOM 842 O O . ILE A 1 114 ? -9.227 9.983 11.864 1.00 79.88 114 ILE A O 1
ATOM 846 N N . THR A 1 115 ? -8.702 8.569 10.201 1.00 76.38 115 THR A N 1
ATOM 847 C CA . THR A 1 115 ? -9.000 7.350 10.965 1.00 76.38 115 THR A CA 1
ATOM 848 C C . THR A 1 115 ? -8.080 7.235 12.176 1.00 76.38 115 THR A C 1
ATOM 850 O O . THR A 1 115 ? -8.554 6.908 13.262 1.00 76.38 115 THR A O 1
ATOM 853 N N . LEU A 1 116 ? -6.787 7.523 12.014 1.00 78.06 116 LEU A N 1
ATOM 854 C CA . LEU A 1 116 ? -5.811 7.504 13.096 1.00 78.06 116 LEU A CA 1
ATOM 855 C C . LEU A 1 116 ? -6.160 8.545 14.163 1.00 78.06 116 LEU A C 1
ATOM 857 O O . LEU A 1 116 ? -6.251 8.183 15.332 1.00 78.06 116 LEU A O 1
ATOM 861 N N . ILE A 1 117 ? -6.450 9.788 13.768 1.00 82.06 117 ILE A N 1
ATOM 862 C CA . ILE A 1 117 ? -6.888 10.858 14.678 1.00 82.06 117 ILE A CA 1
ATOM 863 C C . ILE A 1 117 ? -8.140 10.426 15.448 1.00 82.06 117 ILE A C 1
ATOM 865 O O . ILE A 1 117 ? -8.162 10.517 16.671 1.00 82.06 117 ILE A O 1
ATOM 869 N N . ALA A 1 118 ? -9.149 9.883 14.762 1.00 78.12 118 ALA A N 1
ATOM 870 C CA . ALA A 1 118 ? -10.385 9.419 15.391 1.00 78.12 118 ALA A CA 1
ATOM 871 C C . ALA A 1 118 ? -10.158 8.246 16.366 1.00 78.12 118 ALA A C 1
ATOM 873 O O . ALA A 1 118 ? -10.786 8.170 17.427 1.00 78.12 118 ALA A O 1
ATOM 874 N N . CYS A 1 119 ? -9.257 7.321 16.025 1.00 78.19 119 CYS A N 1
ATOM 875 C CA . CYS A 1 119 ? -8.897 6.206 16.898 1.00 78.19 119 CYS A CA 1
ATOM 876 C C . CYS A 1 119 ? -8.126 6.689 18.134 1.00 78.19 119 CYS A C 1
ATOM 878 O O . CYS A 1 119 ? -8.437 6.263 19.245 1.00 78.19 119 CYS A O 1
ATOM 880 N N . LEU A 1 120 ? -7.177 7.613 17.958 1.00 79.75 120 LEU A N 1
ATOM 881 C CA . LEU A 1 120 ? -6.408 8.236 19.040 1.00 79.75 120 LEU A CA 1
ATOM 882 C C . LEU A 1 120 ? -7.286 9.112 19.946 1.00 79.75 120 LEU A C 1
ATOM 884 O O . LEU A 1 120 ? -7.140 9.063 21.164 1.00 79.75 120 LEU A O 1
ATOM 888 N N . SER A 1 121 ? -8.261 9.845 19.401 1.00 78.06 121 SER A N 1
ATOM 889 C CA . SER A 1 121 ? -9.192 10.641 20.214 1.00 78.06 121 SER A CA 1
ATOM 890 C C . SER A 1 121 ? -10.095 9.768 21.087 1.00 78.06 121 SER A C 1
ATOM 892 O O . SER A 1 121 ? -10.423 10.141 22.209 1.00 78.06 121 SER A O 1
ATOM 894 N N . LYS A 1 122 ? -10.478 8.580 20.596 1.00 70.12 122 LYS A N 1
ATOM 895 C CA . LYS A 1 122 ? -11.298 7.615 21.349 1.00 70.12 122 LYS A CA 1
ATOM 896 C C . LYS A 1 122 ? -10.493 6.721 22.288 1.00 70.12 122 LYS A C 1
ATOM 898 O O . LYS A 1 122 ? -11.076 6.096 23.162 1.00 70.12 122 LYS A O 1
ATOM 903 N N . LEU A 1 123 ? -9.172 6.670 22.135 1.00 65.12 123 LEU A N 1
ATOM 904 C CA . LEU A 1 123 ? -8.276 5.965 23.052 1.00 65.12 123 LEU A CA 1
ATOM 905 C C . LEU A 1 123 ? -8.257 6.598 24.455 1.00 65.12 123 LEU A C 1
ATOM 907 O O . LEU A 1 123 ? -8.049 5.874 25.427 1.00 65.12 123 LEU A O 1
ATOM 911 N N . ASN A 1 124 ? -8.526 7.908 24.546 1.00 55.88 124 ASN A N 1
ATOM 912 C CA . ASN A 1 124 ? -8.543 8.687 25.790 1.00 55.88 124 ASN A CA 1
ATOM 913 C C . ASN A 1 124 ? -9.952 9.018 26.314 1.00 55.88 124 ASN A C 1
ATOM 915 O O . ASN A 1 124 ? -10.076 9.601 27.392 1.00 55.88 124 ASN A O 1
ATOM 919 N N . ALA A 1 125 ? -11.009 8.678 25.573 1.00 57.19 125 ALA A N 1
ATOM 920 C CA . ALA A 1 125 ? -12.379 8.834 26.046 1.00 57.19 125 ALA A CA 1
ATOM 921 C C . ALA A 1 125 ? -12.672 7.712 27.057 1.00 57.19 125 ALA A C 1
ATOM 923 O O . ALA A 1 125 ? -12.695 6.541 26.678 1.00 57.19 125 ALA A O 1
ATOM 924 N N . LYS A 1 126 ? -12.795 8.079 28.338 1.00 48.44 126 LYS A N 1
ATOM 925 C CA . LYS A 1 126 ? -13.198 7.168 29.418 1.00 48.44 126 LYS A CA 1
ATOM 926 C C . LYS A 1 126 ? -14.632 6.691 29.230 1.00 48.44 126 LYS A C 1
ATOM 928 O O . LYS A 1 126 ? -15.468 7.531 28.832 1.00 48.44 126 LYS A O 1
#

Secondary structure (DSSP, 8-state):
-HHHHHHHHHHHHHTSHHHHTGGGGBSSPPPHHHHHHHHHHHHHHHHHHHHHHHHHHHHHHHPPTTHHHHHHHHHHHHHHHHHHHHHHHHGGGTB-TTTT--HHHHHHHHHHHHHHHHHHHHHS--

pLDDT: mean 85.02, std 9.33, range [48.44, 97.38]

Radius of gyration: 16.0 Å; chains: 1; bounding box: 33×24×52 Å